Protein AF-A0A1V6S2W0-F1 (afdb_monomer)

pLDDT: mean 93.34, std 5.17, range [66.94, 97.94]

Structure (mmCIF, N/CA/C/O backbone):
data_AF-A0A1V6S2W0-F1
#
_entry.id   AF-A0A1V6S2W0-F1
#
loop_
_atom_site.group_PDB
_atom_site.id
_atom_site.type_symbol
_atom_site.label_atom_id
_atom_site.label_alt_id
_atom_site.label_comp_id
_atom_site.label_asym_id
_atom_site.label_entity_id
_atom_site.label_seq_id
_atom_site.pdbx_PDB_ins_code
_atom_site.Cartn_x
_atom_site.Cartn_y
_atom_site.Cartn_z
_atom_site.occupancy
_atom_site.B_iso_or_equiv
_atom_site.auth_seq_id
_atom_site.auth_comp_id
_atom_site.auth_asym_id
_atom_site.auth_atom_id
_atom_site.pdbx_PDB_model_num
ATOM 1 N N . MET A 1 1 ? 4.134 -5.087 -12.715 1.00 85.00 1 MET A N 1
ATOM 2 C CA . MET A 1 1 ? 3.162 -5.151 -11.606 1.00 85.00 1 MET A CA 1
ATOM 3 C C . MET A 1 1 ? 2.128 -6.256 -11.808 1.00 85.00 1 MET A C 1
ATOM 5 O O . MET A 1 1 ? 2.134 -7.212 -11.044 1.00 85.00 1 MET A O 1
ATOM 9 N N . GLY A 1 2 ? 1.337 -6.198 -12.888 1.00 89.38 2 GLY A N 1
ATOM 10 C CA . GLY A 1 2 ? 0.136 -7.028 -13.085 1.00 89.38 2 GLY A CA 1
ATOM 11 C C . GLY A 1 2 ? 0.258 -8.542 -12.859 1.00 89.38 2 GLY A C 1
ATOM 12 O O . GLY A 1 2 ? -0.576 -9.092 -12.152 1.00 89.38 2 GLY A O 1
ATOM 13 N N . TRP A 1 3 ? 1.289 -9.227 -13.379 1.00 92.38 3 TRP A N 1
ATOM 14 C CA . TRP A 1 3 ? 1.433 -10.678 -13.134 1.00 92.38 3 TRP A CA 1
ATOM 15 C C . TRP A 1 3 ? 1.538 -10.974 -11.630 1.00 92.38 3 TRP A C 1
ATOM 17 O O . TRP A 1 3 ? 0.834 -11.846 -11.130 1.00 92.38 3 TRP A O 1
ATOM 27 N N . GLY A 1 4 ? 2.352 -10.220 -10.885 1.00 92.88 4 GLY A N 1
ATOM 28 C CA . GLY A 1 4 ? 2.453 -10.400 -9.434 1.00 92.88 4 GLY A CA 1
ATOM 29 C C . GLY A 1 4 ? 1.084 -10.325 -8.755 1.00 92.88 4 GLY A C 1
ATOM 30 O O . GLY A 1 4 ? 0.740 -11.216 -7.988 1.00 92.88 4 GLY A O 1
ATOM 31 N N . ASN A 1 5 ? 0.247 -9.360 -9.142 1.00 91.31 5 ASN A N 1
ATOM 32 C CA . ASN A 1 5 ? -1.106 -9.215 -8.593 1.00 91.31 5 ASN A CA 1
ATOM 33 C C . ASN A 1 5 ? -1.991 -10.429 -8.907 1.00 91.31 5 ASN A C 1
ATOM 35 O O . ASN A 1 5 ? -2.695 -10.910 -8.026 1.00 91.31 5 ASN A O 1
ATOM 39 N N . VAL A 1 6 ? -1.901 -10.988 -10.120 1.00 93.75 6 VAL A N 1
ATOM 40 C CA . VAL A 1 6 ? -2.610 -12.233 -10.467 1.00 93.75 6 VAL A CA 1
ATOM 41 C C . VAL A 1 6 ? -2.198 -13.372 -9.529 1.00 93.75 6 VAL A C 1
ATOM 43 O O . VAL A 1 6 ? -3.058 -14.071 -8.999 1.00 93.75 6 VAL A O 1
ATOM 46 N N . LEU A 1 7 ? -0.903 -13.542 -9.251 1.00 95.38 7 LEU A N 1
ATOM 47 C CA . LEU A 1 7 ? -0.458 -14.569 -8.300 1.00 95.38 7 LEU A CA 1
ATOM 48 C C . LEU A 1 7 ? -0.948 -14.293 -6.876 1.00 95.38 7 LEU A C 1
ATOM 50 O O . LEU A 1 7 ? -1.314 -15.237 -6.178 1.00 95.38 7 LEU A O 1
ATOM 54 N N . ALA A 1 8 ? -1.012 -13.025 -6.461 1.00 92.06 8 ALA A N 1
ATOM 55 C CA . ALA A 1 8 ? -1.574 -12.653 -5.166 1.00 92.06 8 ALA A CA 1
ATOM 56 C C . ALA A 1 8 ? -3.047 -13.076 -5.041 1.00 92.06 8 ALA A C 1
ATOM 58 O O . ALA A 1 8 ? -3.406 -13.720 -4.058 1.00 92.06 8 ALA A O 1
ATOM 59 N N . THR A 1 9 ? -3.870 -12.818 -6.067 1.00 92.50 9 THR A N 1
ATOM 60 C CA . THR A 1 9 ? -5.290 -13.235 -6.087 1.00 92.50 9 THR A CA 1
ATOM 61 C C . THR A 1 9 ? -5.480 -14.754 -6.072 1.00 92.50 9 THR A C 1
ATOM 63 O O . THR A 1 9 ? -6.514 -15.244 -5.638 1.00 92.50 9 THR A O 1
ATOM 66 N N . GLN A 1 10 ? -4.465 -15.516 -6.491 1.00 96.88 10 GLN A N 1
ATOM 67 C CA . GLN A 1 10 ? -4.437 -16.982 -6.422 1.00 96.88 10 GLN A CA 1
ATOM 68 C C . GLN A 1 10 ? -3.847 -17.512 -5.103 1.00 96.88 10 GLN A C 1
ATOM 70 O O . GLN A 1 10 ? -3.485 -18.684 -5.021 1.00 96.88 10 GLN A O 1
ATOM 75 N N . SER A 1 11 ? -3.657 -16.650 -4.100 1.00 95.56 11 SER A N 1
ATOM 76 C CA . SER A 1 11 ? -3.004 -16.977 -2.823 1.00 95.56 11 SER A CA 1
ATOM 77 C C . SER A 1 11 ? -1.556 -17.479 -2.959 1.00 95.56 11 SER A C 1
ATOM 79 O O . SER A 1 11 ? -0.985 -18.028 -2.018 1.00 95.56 11 SER A O 1
ATOM 81 N N . ARG A 1 12 ? -0.902 -17.241 -4.104 1.00 97.00 12 ARG A N 1
ATOM 82 C CA . ARG A 1 12 ? 0.508 -17.586 -4.362 1.00 97.00 12 ARG A CA 1
ATOM 83 C C . ARG A 1 12 ? 1.426 -16.439 -3.948 1.00 97.00 12 ARG A C 1
ATOM 85 O O . ARG A 1 12 ? 2.136 -15.845 -4.762 1.00 97.00 12 ARG A O 1
ATOM 92 N N . LEU A 1 13 ? 1.375 -16.098 -2.665 1.00 94.56 13 LEU A N 1
ATOM 93 C CA . LEU A 1 13 ? 1.877 -14.823 -2.150 1.00 94.56 13 LEU A CA 1
ATOM 94 C C . LEU A 1 13 ? 3.407 -14.673 -2.229 1.00 94.56 13 LEU A C 1
ATOM 96 O O . LEU A 1 13 ? 3.892 -13.559 -2.409 1.00 94.56 13 LEU A O 1
ATOM 100 N N . ASP A 1 14 ? 4.171 -15.761 -2.135 1.00 94.38 14 ASP A N 1
ATOM 101 C CA . ASP A 1 14 ? 5.641 -15.694 -2.208 1.00 94.38 14 ASP A CA 1
ATOM 102 C C . ASP A 1 14 ? 6.140 -15.573 -3.653 1.00 94.38 14 ASP A C 1
ATOM 104 O O . ASP A 1 14 ? 7.104 -14.861 -3.937 1.00 94.38 14 ASP A O 1
ATOM 108 N N . ASP A 1 15 ? 5.449 -16.211 -4.601 1.00 95.94 15 ASP A N 1
ATOM 109 C CA . ASP A 1 15 ? 5.732 -16.022 -6.025 1.00 95.94 15 ASP A CA 1
ATOM 110 C C . ASP A 1 15 ? 5.315 -14.621 -6.487 1.00 95.94 15 ASP A C 1
ATOM 112 O O . ASP A 1 15 ? 6.046 -13.975 -7.242 1.00 95.94 15 ASP A O 1
ATOM 116 N N . SER A 1 16 ? 4.178 -14.123 -5.985 1.00 94.56 16 SER A N 1
ATOM 117 C CA . SER A 1 16 ? 3.767 -12.727 -6.155 1.00 94.56 16 SER A CA 1
ATOM 118 C C . SER A 1 16 ? 4.864 -11.776 -5.686 1.00 94.56 16 SER A C 1
ATOM 120 O O . SER A 1 16 ? 5.278 -10.896 -6.442 1.00 94.56 16 SER A O 1
ATOM 122 N N . PHE A 1 17 ? 5.381 -11.985 -4.472 1.00 94.06 17 PHE A N 1
ATOM 123 C CA . PHE A 1 17 ? 6.421 -11.140 -3.897 1.00 94.06 17 PHE A CA 1
ATOM 124 C C . PHE A 1 17 ? 7.683 -11.089 -4.768 1.00 94.06 17 PHE A C 1
ATOM 126 O O . PHE A 1 17 ? 8.168 -10.001 -5.078 1.00 94.06 17 PHE A O 1
ATOM 133 N N . LYS A 1 18 ? 8.171 -12.235 -5.266 1.00 95.06 18 LYS A N 1
ATOM 134 C CA . LYS A 1 18 ? 9.331 -12.277 -6.180 1.00 95.06 18 LYS A CA 1
ATOM 135 C C . LYS A 1 18 ? 9.117 -11.406 -7.423 1.00 95.06 18 LYS A C 1
ATOM 137 O O . LYS A 1 18 ? 10.033 -10.704 -7.858 1.00 95.06 18 LYS A O 1
ATOM 142 N N . LEU A 1 19 ? 7.914 -11.437 -8.000 1.00 94.62 19 LEU A N 1
ATOM 143 C CA . LEU A 1 19 ? 7.574 -10.615 -9.164 1.00 94.62 19 LEU A CA 1
ATOM 144 C C . LEU A 1 19 ? 7.445 -9.130 -8.813 1.00 94.62 19 LEU A C 1
ATOM 146 O O . LEU A 1 19 ? 7.857 -8.284 -9.608 1.00 94.62 19 LEU A O 1
ATOM 150 N N . HIS A 1 20 ? 6.901 -8.805 -7.641 1.00 92.56 20 HIS A N 1
ATOM 151 C CA . HIS A 1 20 ? 6.789 -7.433 -7.142 1.00 92.56 20 HIS A CA 1
ATOM 152 C C . HIS A 1 20 ? 8.167 -6.806 -6.901 1.00 92.56 20 HIS A C 1
ATOM 154 O O . HIS A 1 20 ? 8.437 -5.726 -7.427 1.00 92.56 20 HIS A O 1
ATOM 160 N N . VAL A 1 21 ? 9.077 -7.524 -6.235 1.00 92.31 21 VAL A N 1
ATOM 161 C CA . VAL A 1 21 ? 10.472 -7.094 -6.026 1.00 92.31 21 VAL A CA 1
ATOM 162 C C . VAL A 1 21 ? 11.178 -6.873 -7.360 1.00 92.31 21 VAL A C 1
ATOM 164 O O . VAL A 1 21 ? 11.746 -5.808 -7.595 1.00 92.31 21 VAL A O 1
ATOM 167 N N . LYS A 1 22 ? 11.085 -7.836 -8.286 1.00 94.31 22 LYS A N 1
ATOM 168 C CA . LYS A 1 22 ? 11.690 -7.701 -9.618 1.00 94.31 22 LYS A CA 1
ATOM 169 C C . LYS A 1 22 ? 11.133 -6.494 -10.381 1.00 94.31 22 LYS A C 1
ATOM 171 O O . LYS A 1 22 ? 11.880 -5.804 -11.069 1.00 94.31 22 LYS A O 1
ATOM 176 N N . CYS A 1 23 ? 9.834 -6.223 -10.259 1.00 91.62 23 CYS A N 1
ATOM 177 C CA . CYS A 1 23 ? 9.204 -5.050 -10.860 1.00 91.62 23 CYS A CA 1
ATOM 178 C C . CYS A 1 23 ? 9.746 -3.740 -10.272 1.00 91.62 23 CYS A C 1
ATOM 180 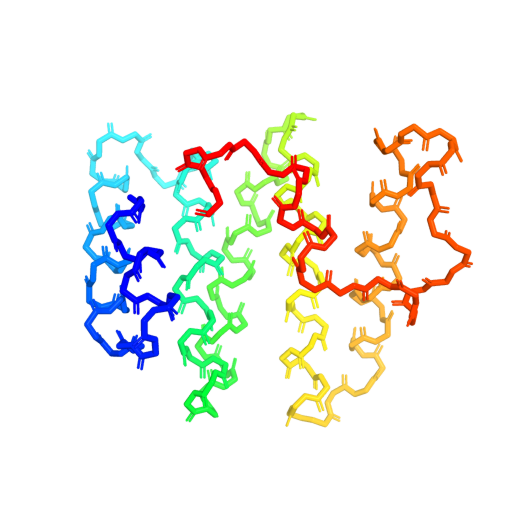O O . CYS A 1 23 ? 10.061 -2.833 -11.038 1.00 91.62 23 CYS A O 1
ATOM 182 N N . SER A 1 24 ? 9.888 -3.659 -8.945 1.00 90.44 24 SER A N 1
ATOM 183 C CA . SER A 1 24 ? 10.465 -2.492 -8.264 1.00 90.44 24 SER A CA 1
ATOM 184 C C . SER A 1 24 ? 11.897 -2.226 -8.738 1.00 90.44 24 SER A C 1
ATOM 186 O O . SER A 1 24 ? 12.223 -1.113 -9.144 1.00 90.4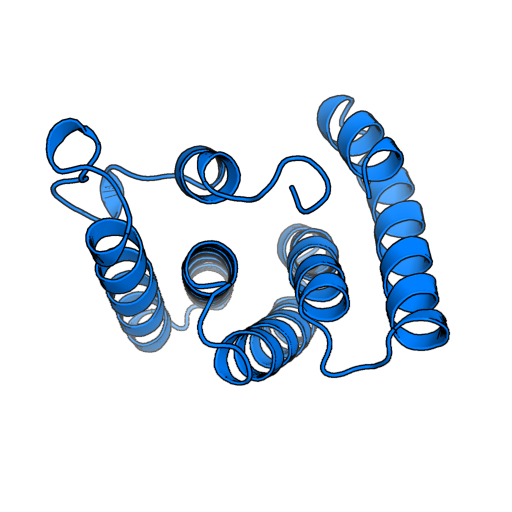4 24 SER A O 1
ATOM 188 N N . GLU A 1 25 ? 12.726 -3.269 -8.833 1.00 92.62 25 GLU A N 1
ATOM 189 C CA . GLU A 1 25 ? 14.090 -3.154 -9.364 1.00 92.62 25 GLU A CA 1
ATOM 190 C C . GLU A 1 25 ? 14.131 -2.670 -10.819 1.00 92.62 25 GLU A C 1
ATOM 192 O O . GLU A 1 25 ? 14.996 -1.876 -11.193 1.00 92.62 25 GLU A O 1
ATOM 197 N N . HIS A 1 26 ? 13.184 -3.102 -11.653 1.00 93.94 26 HIS A N 1
ATOM 198 C CA . HIS A 1 26 ? 13.070 -2.582 -13.012 1.00 93.94 26 HIS A CA 1
ATOM 199 C C . HIS A 1 26 ? 12.688 -1.100 -13.033 1.00 93.94 26 HIS A C 1
ATOM 201 O O . HIS A 1 26 ? 13.323 -0.353 -13.774 1.00 93.94 26 HIS A O 1
ATOM 207 N N . TYR A 1 27 ? 11.734 -0.656 -12.208 1.00 93.12 27 TYR A N 1
ATOM 208 C CA . TYR A 1 27 ? 11.363 0.761 -12.125 1.00 93.12 27 TYR A CA 1
ATOM 209 C C . TYR A 1 27 ? 12.532 1.640 -11.679 1.00 93.12 27 TYR A C 1
ATOM 211 O O . TYR A 1 27 ? 12.846 2.614 -12.367 1.00 93.12 27 TYR A O 1
ATOM 219 N N . LYS A 1 28 ? 13.259 1.236 -10.630 1.00 93.25 28 LYS A N 1
ATOM 220 C CA . LYS A 1 28 ? 14.469 1.943 -10.180 1.00 93.25 28 LYS A CA 1
ATOM 221 C C . LYS A 1 28 ? 15.489 2.110 -11.308 1.00 93.25 28 LYS A C 1
ATOM 223 O O . LYS A 1 28 ? 16.068 3.180 -11.457 1.00 93.25 28 LYS A O 1
ATOM 228 N N . ARG A 1 29 ? 15.688 1.075 -12.133 1.00 95.50 29 ARG A N 1
ATOM 229 C CA . ARG A 1 29 ? 16.646 1.100 -13.254 1.00 95.50 29 ARG A CA 1
ATOM 230 C C . ARG A 1 29 ? 16.161 1.890 -14.466 1.00 95.50 29 ARG A C 1
ATOM 232 O O . ARG A 1 29 ? 16.990 2.449 -15.173 1.00 95.50 29 ARG A O 1
ATOM 239 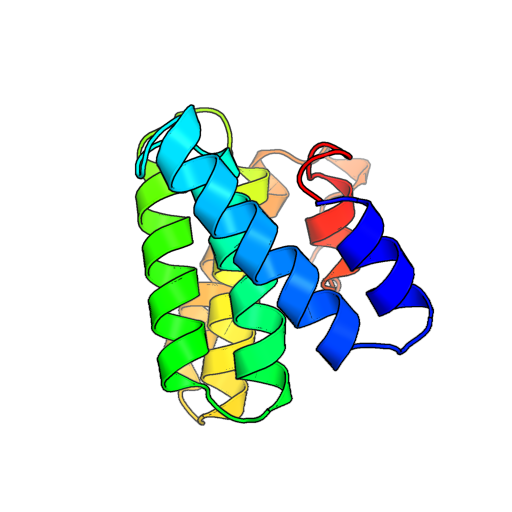N N . SER A 1 30 ? 14.860 1.886 -14.750 1.00 95.06 30 SER A N 1
ATOM 240 C CA . SER A 1 30 ? 14.321 2.481 -15.977 1.00 95.06 30 SER A CA 1
ATOM 241 C C . SER A 1 30 ? 13.908 3.938 -15.809 1.00 95.06 30 SER A C 1
ATOM 243 O O . SER A 1 30 ? 14.200 4.755 -16.674 1.00 95.06 30 SER A O 1
ATOM 245 N N . VAL A 1 31 ? 13.186 4.248 -14.729 1.00 91.81 31 VAL A N 1
ATOM 246 C CA . VAL A 1 31 ? 12.597 5.576 -14.484 1.00 91.81 31 VAL A CA 1
ATOM 247 C C . VAL A 1 31 ? 13.221 6.286 -13.283 1.00 91.81 31 VAL A C 1
ATOM 249 O O . VAL A 1 31 ? 13.011 7.482 -13.107 1.00 91.81 31 VAL A O 1
ATOM 252 N N . GLY A 1 32 ? 14.026 5.577 -12.490 1.00 92.62 32 GLY A N 1
ATOM 253 C CA . GLY A 1 32 ? 14.740 6.132 -11.347 1.00 92.62 32 GLY A CA 1
ATOM 254 C C . GLY A 1 32 ? 13.980 6.007 -10.028 1.00 92.62 32 GLY A C 1
ATOM 255 O O . GLY A 1 32 ? 12.793 5.682 -9.973 1.00 92.62 32 GLY A O 1
ATOM 256 N N . ASN A 1 33 ? 14.694 6.286 -8.938 1.00 89.94 33 ASN A N 1
ATOM 257 C CA . ASN A 1 33 ? 14.151 6.241 -7.581 1.00 89.94 33 ASN A CA 1
ATOM 258 C C . ASN A 1 33 ? 13.003 7.232 -7.303 1.00 89.94 33 ASN A C 1
ATOM 260 O O . ASN A 1 33 ? 12.051 6.805 -6.662 1.00 89.94 33 ASN A O 1
ATOM 264 N N . PRO A 1 34 ? 13.026 8.500 -7.764 1.00 91.38 34 PRO A N 1
ATOM 265 C CA . PRO A 1 34 ? 12.008 9.479 -7.368 1.00 91.38 34 PRO A CA 1
ATOM 266 C C . PRO A 1 34 ? 10.696 9.375 -8.161 1.00 91.38 34 PRO A C 1
ATOM 268 O O . PRO A 1 34 ? 9.797 10.176 -7.954 1.00 91.38 34 PRO A O 1
ATOM 271 N N . HIS A 1 35 ? 10.582 8.436 -9.100 1.00 91.81 35 HIS A N 1
ATOM 272 C CA . HIS A 1 35 ? 9.407 8.313 -9.960 1.00 91.81 35 HIS A CA 1
ATOM 273 C C . HIS A 1 35 ? 8.268 7.573 -9.235 1.00 91.81 35 HIS A C 1
ATOM 275 O O . HIS A 1 35 ? 8.512 6.497 -8.687 1.00 91.81 35 HIS A O 1
ATOM 281 N N . HIS A 1 36 ? 7.014 8.050 -9.312 1.00 90.62 36 HIS A N 1
ATOM 282 C CA . HIS A 1 36 ? 5.858 7.448 -8.604 1.00 90.62 36 HIS A CA 1
ATOM 283 C C . HIS A 1 36 ? 5.713 5.922 -8.771 1.00 90.62 36 HIS A C 1
ATOM 285 O O . HIS A 1 36 ? 5.398 5.229 -7.811 1.00 90.62 36 HIS A O 1
ATOM 291 N N . ARG A 1 37 ? 6.015 5.361 -9.952 1.00 90.94 37 ARG A N 1
ATOM 292 C CA . ARG A 1 37 ? 6.046 3.893 -10.169 1.00 90.94 37 ARG A CA 1
ATOM 293 C C . ARG A 1 37 ? 6.998 3.143 -9.234 1.00 90.94 37 ARG A C 1
ATOM 295 O O . ARG A 1 37 ? 6.709 2.013 -8.851 1.00 90.94 37 ARG A O 1
ATOM 302 N N . THR A 1 38 ? 8.132 3.739 -8.879 1.00 93.12 38 THR A N 1
ATOM 303 C CA . THR A 1 38 ? 9.028 3.171 -7.866 1.00 93.12 38 THR A CA 1
ATOM 304 C C . THR A 1 38 ? 8.340 3.175 -6.500 1.00 93.12 38 THR A C 1
ATOM 306 O O . THR A 1 38 ? 8.386 2.159 -5.811 1.00 93.12 38 THR A O 1
ATOM 309 N N . GLY A 1 39 ? 7.603 4.242 -6.170 1.00 93.44 39 GLY A N 1
ATOM 310 C CA . GLY A 1 39 ? 6.736 4.310 -4.988 1.00 93.44 39 GLY A CA 1
ATOM 311 C C . GLY A 1 39 ? 5.653 3.224 -4.975 1.00 93.44 39 GLY A C 1
ATOM 312 O O . GLY A 1 39 ? 5.494 2.535 -3.970 1.00 93.44 39 GLY A O 1
ATOM 313 N N . ASP A 1 40 ? 4.985 2.973 -6.107 1.00 92.31 40 ASP A N 1
ATOM 314 C CA . ASP A 1 40 ? 4.031 1.859 -6.251 1.00 92.31 40 ASP A CA 1
ATOM 315 C C . ASP A 1 40 ? 4.693 0.503 -5.970 1.00 92.31 40 ASP A C 1
ATOM 317 O O . ASP A 1 40 ? 4.136 -0.351 -5.275 1.00 92.31 40 ASP A O 1
ATOM 321 N N . GLY A 1 41 ? 5.912 0.309 -6.484 1.00 92.69 41 GLY A N 1
ATOM 322 C CA . GLY A 1 41 ? 6.711 -0.884 -6.224 1.00 92.69 41 GLY A CA 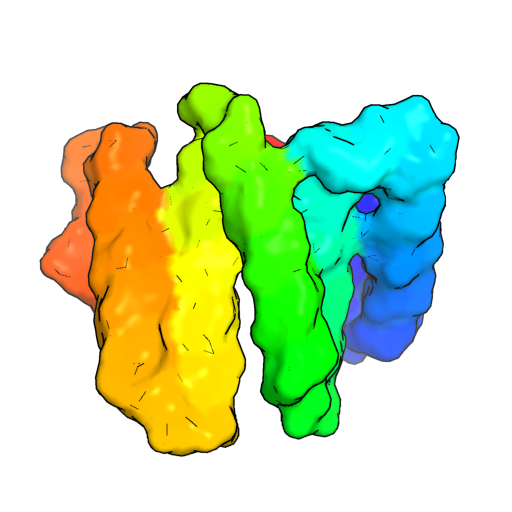1
ATOM 323 C C . GLY A 1 41 ? 7.032 -1.066 -4.739 1.00 92.69 41 GLY A C 1
ATOM 324 O O . GLY A 1 41 ? 6.925 -2.183 -4.232 1.00 92.69 41 GLY A O 1
ATOM 325 N N . CYS A 1 42 ? 7.389 0.012 -4.038 1.00 94.31 42 CYS A N 1
ATOM 326 C CA . CYS A 1 42 ? 7.645 -0.013 -2.598 1.00 94.31 42 CYS A CA 1
ATOM 327 C C . CYS A 1 42 ? 6.374 -0.337 -1.795 1.00 94.31 42 CYS A C 1
ATOM 329 O O . CYS A 1 42 ? 6.397 -1.247 -0.967 1.00 94.31 42 CYS A O 1
ATOM 331 N N . ALA A 1 43 ? 5.249 0.312 -2.112 1.00 94.00 43 ALA A N 1
ATOM 332 C CA . ALA A 1 43 ? 3.960 0.057 -1.466 1.00 94.00 43 ALA A CA 1
ATOM 333 C C . ALA A 1 43 ? 3.458 -1.386 -1.668 1.00 94.00 43 ALA A C 1
ATOM 335 O O . ALA A 1 43 ? 2.792 -1.939 -0.796 1.00 94.00 43 ALA A O 1
ATOM 336 N N . LYS A 1 44 ? 3.770 -2.032 -2.801 1.00 92.19 44 LYS A N 1
ATOM 337 C CA . LYS A 1 44 ? 3.442 -3.455 -3.002 1.00 92.19 44 LYS A CA 1
ATOM 338 C C . LYS A 1 44 ? 4.429 -4.405 -2.340 1.00 92.19 44 LYS A C 1
ATOM 340 O O . LYS A 1 44 ? 4.003 -5.440 -1.832 1.00 92.19 44 LYS A O 1
ATOM 345 N N . ALA A 1 45 ? 5.719 -4.077 -2.319 1.00 92.38 45 ALA A N 1
ATOM 346 C CA . ALA A 1 45 ? 6.714 -4.891 -1.626 1.00 92.38 45 ALA A CA 1
ATOM 347 C C . ALA A 1 45 ? 6.463 -4.930 -0.107 1.00 92.38 45 ALA A C 1
ATOM 349 O O . ALA A 1 45 ? 6.620 -5.993 0.497 1.00 92.38 45 ALA A O 1
ATOM 350 N N . SER A 1 46 ? 6.002 -3.823 0.491 1.00 95.12 46 SER A N 1
ATOM 351 C CA . SER A 1 46 ? 5.724 -3.748 1.932 1.00 95.12 46 SER A CA 1
ATOM 352 C C . SER A 1 46 ? 4.628 -4.713 2.387 1.00 95.12 46 SER A C 1
ATOM 354 O O . SER A 1 46 ? 4.728 -5.256 3.484 1.00 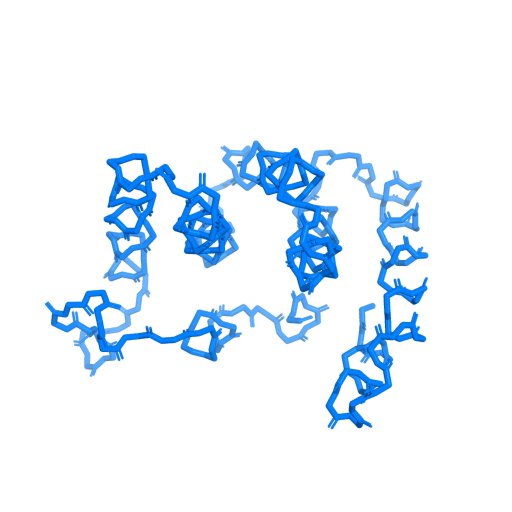95.12 46 SER A O 1
ATOM 356 N N . ASN A 1 47 ? 3.638 -5.018 1.536 1.00 93.19 47 ASN A N 1
ATOM 357 C CA . ASN A 1 47 ? 2.579 -5.989 1.846 1.00 93.19 47 ASN A CA 1
ATOM 358 C C . ASN A 1 47 ? 3.141 -7.366 2.235 1.00 93.19 47 ASN A C 1
ATOM 360 O O . ASN A 1 47 ? 2.582 -8.044 3.095 1.00 93.19 47 ASN A O 1
ATOM 364 N N . HIS A 1 48 ? 4.228 -7.807 1.590 1.00 93.81 48 HIS A N 1
ATOM 365 C CA . HIS A 1 48 ? 4.852 -9.084 1.931 1.00 93.81 48 HIS A CA 1
ATOM 366 C C . HIS A 1 48 ? 5.506 -9.026 3.306 1.00 93.81 48 HIS A C 1
ATOM 368 O O . HIS A 1 48 ? 5.213 -9.884 4.132 1.00 93.81 48 HIS A O 1
ATOM 374 N N . SER A 1 49 ? 6.325 -8.001 3.554 1.00 94.50 49 SER A N 1
ATOM 375 C CA . SER A 1 49 ? 6.996 -7.799 4.839 1.00 94.50 49 SER A CA 1
ATOM 376 C C . SER A 1 49 ? 5.990 -7.689 5.987 1.00 94.50 49 SER A C 1
ATOM 378 O O . SER A 1 49 ? 6.133 -8.392 6.984 1.00 94.50 49 SER A O 1
ATOM 380 N N . ALA A 1 50 ? 4.910 -6.922 5.806 1.00 95.12 50 ALA A N 1
ATOM 381 C CA . ALA A 1 50 ? 3.815 -6.826 6.770 1.00 95.12 50 ALA A CA 1
ATOM 382 C C . ALA A 1 50 ? 3.187 -8.203 7.049 1.00 95.12 50 ALA A C 1
ATOM 384 O O . ALA A 1 50 ? 3.083 -8.634 8.194 1.00 95.12 50 ALA A O 1
ATOM 385 N N . ARG A 1 51 ? 2.851 -8.958 5.993 1.00 94.81 51 ARG A N 1
ATOM 386 C CA . ARG A 1 51 ? 2.271 -10.305 6.111 1.00 94.81 51 ARG A CA 1
ATOM 387 C C . ARG A 1 51 ? 3.183 -11.294 6.841 1.00 94.81 51 ARG A C 1
ATOM 389 O O . ARG A 1 51 ? 2.681 -12.177 7.531 1.00 94.81 51 ARG A O 1
ATOM 396 N N . THR A 1 52 ? 4.497 -11.208 6.650 1.00 94.81 52 THR A N 1
ATOM 397 C CA . THR A 1 52 ? 5.467 -12.106 7.297 1.00 94.81 52 THR A CA 1
ATOM 398 C C . THR A 1 52 ? 5.876 -11.647 8.698 1.00 94.81 52 THR A C 1
ATOM 400 O O . THR A 1 52 ? 6.744 -12.275 9.298 1.00 94.81 52 THR A O 1
ATOM 403 N N . GLY A 1 53 ? 5.275 -10.573 9.224 1.00 94.19 53 GLY A N 1
ATOM 404 C CA . GLY A 1 53 ? 5.598 -10.012 10.538 1.00 94.19 53 GLY A CA 1
ATOM 405 C C . GLY A 1 53 ? 6.885 -9.182 10.570 1.00 94.19 53 GLY A C 1
ATOM 406 O O . GLY A 1 53 ? 7.335 -8.788 11.642 1.00 94.19 53 GLY A O 1
ATOM 407 N N . ASP A 1 54 ? 7.473 -8.883 9.411 1.00 96.25 54 ASP A N 1
ATOM 408 C CA . ASP A 1 54 ? 8.615 -7.977 9.283 1.00 96.25 54 ASP A CA 1
ATOM 409 C C . ASP A 1 54 ? 8.120 -6.527 9.151 1.00 96.25 54 ASP A C 1
ATOM 411 O O . ASP A 1 54 ? 8.220 -5.881 8.102 1.00 96.25 54 ASP A O 1
ATOM 415 N N . GLY A 1 55 ? 7.525 -6.038 10.241 1.00 96.75 55 GLY A N 1
ATOM 416 C CA . GLY A 1 55 ? 7.041 -4.664 10.363 1.00 96.75 55 GLY A CA 1
ATOM 417 C C . GLY A 1 55 ? 8.114 -3.611 10.053 1.00 96.75 55 GLY A C 1
ATOM 418 O O . GLY A 1 55 ? 7.836 -2.721 9.250 1.00 96.75 55 GLY A O 1
ATOM 419 N N . PRO A 1 56 ? 9.349 -3.710 10.589 1.00 96.56 56 PRO A N 1
ATOM 420 C CA . PRO A 1 56 ? 10.410 -2.744 10.301 1.00 96.56 56 PRO A CA 1
ATOM 421 C C . PRO A 1 56 ? 10.706 -2.582 8.805 1.00 96.56 56 PRO A C 1
ATOM 423 O O . PRO A 1 56 ? 10.749 -1.455 8.312 1.00 96.56 56 PRO A O 1
ATOM 426 N N . THR A 1 57 ? 10.851 -3.680 8.055 1.00 96.12 57 THR A N 1
ATOM 427 C CA . THR A 1 57 ? 11.073 -3.591 6.602 1.00 96.12 57 THR A CA 1
ATOM 428 C C . THR A 1 57 ? 9.854 -3.021 5.879 1.00 96.12 57 THR A C 1
ATOM 430 O O . THR A 1 57 ? 10.006 -2.238 4.939 1.00 96.12 57 THR A O 1
ATOM 433 N N . ALA A 1 58 ? 8.640 -3.381 6.310 1.00 97.38 58 ALA A N 1
ATOM 434 C CA . ALA A 1 58 ? 7.417 -2.839 5.727 1.00 97.38 58 ALA A CA 1
ATOM 435 C C . ALA A 1 58 ? 7.335 -1.312 5.889 1.00 97.38 58 ALA A C 1
ATOM 437 O O . ALA A 1 58 ? 7.030 -0.626 4.913 1.00 97.38 58 ALA A O 1
ATOM 438 N N . LEU A 1 59 ? 7.666 -0.788 7.074 1.00 97.88 59 LEU A N 1
ATOM 439 C CA . LEU A 1 59 ? 7.695 0.651 7.348 1.00 97.88 59 LEU A CA 1
ATOM 440 C C . LEU A 1 59 ? 8.732 1.376 6.489 1.00 97.88 59 LEU A C 1
ATOM 442 O O . LEU A 1 59 ? 8.380 2.341 5.825 1.00 97.88 59 LEU A O 1
ATOM 446 N N . VAL A 1 60 ? 9.962 0.861 6.387 1.00 97.38 60 VAL A N 1
ATOM 447 C CA . VAL A 1 60 ? 11.007 1.467 5.533 1.00 97.38 60 VAL A CA 1
ATOM 448 C C . VAL A 1 60 ? 10.553 1.582 4.073 1.00 97.38 60 VAL A C 1
ATOM 450 O O . VAL A 1 60 ? 10.789 2.594 3.413 1.00 97.38 60 VAL A O 1
ATOM 453 N N . LEU A 1 61 ? 9.884 0.551 3.552 1.00 96.38 61 LEU A N 1
ATOM 454 C CA . LEU A 1 61 ? 9.344 0.570 2.192 1.00 96.38 61 LEU A CA 1
ATOM 455 C C . LEU A 1 61 ? 8.196 1.579 2.042 1.00 96.38 61 LEU A C 1
ATOM 457 O O . LEU A 1 61 ? 8.098 2.243 1.009 1.00 96.38 61 LEU A O 1
ATOM 461 N N . LEU A 1 62 ? 7.326 1.697 3.044 1.00 97.38 62 LEU A N 1
ATOM 462 C CA . LEU A 1 62 ? 6.204 2.637 3.030 1.00 97.38 62 LEU A CA 1
ATOM 463 C C . LEU A 1 62 ? 6.673 4.086 3.167 1.00 97.38 62 LEU A C 1
ATOM 465 O O . LEU A 1 62 ? 6.187 4.930 2.421 1.00 97.38 62 LEU A O 1
ATOM 469 N N . ASP A 1 63 ? 7.664 4.358 4.012 1.00 96.75 63 ASP A N 1
ATOM 470 C CA . ASP A 1 63 ? 8.290 5.675 4.139 1.00 96.75 63 ASP A CA 1
ATOM 471 C C . ASP A 1 63 ? 8.925 6.100 2.813 1.00 96.75 63 ASP A C 1
ATOM 473 O O . ASP A 1 63 ? 8.669 7.200 2.325 1.00 96.75 63 ASP A O 1
ATOM 477 N N . GLN A 1 64 ? 9.648 5.193 2.145 1.00 95.12 64 GLN A N 1
ATOM 478 C CA . GLN A 1 64 ? 10.183 5.465 0.810 1.00 95.12 64 GLN A CA 1
ATOM 479 C C . GLN A 1 64 ? 9.068 5.750 -0.214 1.00 95.12 64 GLN A C 1
ATOM 481 O O . GLN A 1 64 ? 9.221 6.618 -1.075 1.00 95.12 64 GLN A O 1
ATOM 486 N N . ALA A 1 65 ? 7.946 5.026 -0.156 1.00 95.19 65 ALA A N 1
ATOM 487 C CA . ALA A 1 65 ? 6.807 5.287 -1.034 1.00 95.19 65 ALA A CA 1
ATOM 488 C C . ALA A 1 65 ? 6.197 6.674 -0.767 1.00 95.19 65 ALA A C 1
ATOM 490 O O . ALA A 1 65 ? 5.928 7.411 -1.716 1.00 95.19 65 ALA A O 1
ATOM 491 N N . LEU A 1 66 ? 6.027 7.045 0.504 1.00 95.81 66 LEU A N 1
ATOM 492 C CA . LEU A 1 66 ? 5.509 8.346 0.929 1.00 95.81 66 LEU A CA 1
ATOM 493 C C . LEU A 1 66 ? 6.427 9.495 0.509 1.00 95.81 66 LEU A C 1
ATOM 495 O O . LEU A 1 66 ? 5.941 10.485 -0.034 1.00 95.81 66 LEU A O 1
ATOM 499 N N . GLU A 1 67 ? 7.743 9.354 0.686 1.00 94.56 67 GLU A N 1
ATOM 500 C CA . GLU A 1 67 ? 8.725 10.321 0.186 1.00 94.56 67 GLU A CA 1
ATOM 501 C C . GLU A 1 67 ? 8.541 10.558 -1.313 1.00 94.56 67 GLU A C 1
ATOM 503 O O . GLU A 1 67 ? 8.414 11.703 -1.736 1.00 94.56 67 GLU A O 1
ATOM 508 N N . ILE A 1 68 ? 8.452 9.485 -2.107 1.00 94.00 68 ILE A N 1
ATOM 509 C CA . ILE A 1 68 ? 8.269 9.560 -3.561 1.00 94.00 68 ILE A CA 1
ATOM 510 C C . ILE A 1 68 ? 6.944 10.239 -3.921 1.00 94.00 68 ILE A C 1
ATOM 512 O O . ILE A 1 68 ? 6.918 11.126 -4.774 1.00 94.00 68 ILE A O 1
ATOM 516 N N . PHE A 1 69 ? 5.838 9.845 -3.289 1.00 93.25 69 PHE A N 1
ATOM 517 C CA . PHE A 1 69 ? 4.529 10.413 -3.606 1.00 93.25 69 PHE A CA 1
ATOM 518 C C . PHE A 1 69 ? 4.421 11.891 -3.222 1.00 93.25 69 PHE A C 1
ATOM 520 O O . PHE A 1 69 ? 3.736 12.641 -3.911 1.00 93.25 69 PHE A O 1
ATOM 527 N N . ASN A 1 70 ? 5.150 12.336 -2.199 1.00 88.19 70 ASN A N 1
ATOM 528 C CA . ASN A 1 70 ? 5.192 13.741 -1.802 1.00 88.19 70 ASN A CA 1
ATOM 529 C C . ASN A 1 70 ? 6.019 14.633 -2.751 1.00 88.19 70 ASN A C 1
ATOM 531 O O . ASN A 1 70 ? 5.916 15.857 -2.667 1.00 88.19 70 ASN A O 1
ATOM 535 N N . LEU A 1 71 ? 6.815 14.061 -3.665 1.00 86.44 71 LEU A N 1
ATOM 536 C CA . LEU A 1 71 ? 7.551 14.832 -4.681 1.00 86.44 71 LEU A CA 1
ATOM 537 C C . LEU A 1 71 ? 6.659 15.308 -5.835 1.00 86.44 71 LEU A C 1
ATOM 539 O O . LEU A 1 71 ? 6.983 16.294 -6.498 1.00 86.44 71 LEU A O 1
ATOM 543 N N . GLU A 1 72 ? 5.558 14.608 -6.107 1.00 72.94 72 GLU A N 1
ATOM 544 C CA . GLU A 1 72 ? 4.674 14.882 -7.240 1.00 72.94 72 GLU A CA 1
ATOM 545 C C . GLU A 1 72 ? 3.315 15.423 -6.751 1.00 72.94 72 GLU A C 1
ATOM 547 O O . GLU A 1 72 ? 2.816 15.065 -5.692 1.00 72.94 72 GLU A O 1
ATOM 552 N N . THR A 1 73 ? 2.656 16.286 -7.530 1.00 67.25 73 THR A N 1
ATOM 553 C CA . THR A 1 73 ? 1.339 16.851 -7.150 1.00 67.25 73 THR A CA 1
ATOM 554 C C . THR A 1 73 ? 0.176 15.859 -7.329 1.00 67.25 73 THR A C 1
ATOM 556 O O . THR A 1 73 ? -0.885 16.021 -6.723 1.00 67.25 73 THR A O 1
ATOM 559 N N . TYR A 1 74 ? 0.359 14.845 -8.179 1.00 66.94 74 TYR A N 1
ATOM 560 C CA . TYR A 1 74 ? -0.701 13.964 -8.679 1.00 66.94 74 TYR A CA 1
ATOM 561 C C . TYR A 1 74 ? -0.906 12.609 -7.968 1.00 66.94 74 TYR A C 1
ATOM 563 O O . TYR A 1 74 ? -2.031 12.114 -8.024 1.00 66.94 74 TYR A O 1
ATOM 571 N N . PRO A 1 75 ? 0.058 11.976 -7.273 1.00 78.44 75 PRO A N 1
ATOM 572 C CA . PRO A 1 75 ? -0.115 10.622 -6.753 1.00 78.44 75 PRO A CA 1
ATOM 573 C C . PRO A 1 75 ? -0.846 10.598 -5.399 1.00 78.44 75 PRO A C 1
ATOM 575 O O . PRO A 1 75 ? -0.556 9.752 -4.557 1.00 78.44 75 PRO A O 1
ATOM 578 N N . ARG A 1 76 ? -1.820 11.497 -5.179 1.00 90.56 76 ARG A N 1
ATOM 579 C CA . ARG A 1 76 ? -2.616 11.550 -3.937 1.00 90.56 76 ARG A CA 1
ATOM 580 C C . ARG A 1 76 ? -3.244 10.198 -3.571 1.00 90.56 76 ARG A C 1
ATOM 582 O O . ARG A 1 76 ? -3.147 9.834 -2.401 1.00 90.56 76 ARG A O 1
ATOM 589 N N . PRO A 1 77 ? -3.795 9.408 -4.520 1.00 94.00 77 PRO A N 1
ATOM 590 C CA . PRO A 1 77 ? -4.271 8.062 -4.201 1.00 94.00 77 PRO A CA 1
ATOM 591 C C . PRO A 1 77 ? -3.148 7.142 -3.697 1.00 94.00 77 PRO A C 1
ATOM 593 O O . PRO A 1 77 ? -3.333 6.403 -2.735 1.00 94.00 77 PRO A O 1
ATOM 596 N N . GLY A 1 78 ? -1.954 7.234 -4.295 1.00 94.12 78 GLY A N 1
ATOM 597 C CA . GLY A 1 78 ? -0.768 6.486 -3.869 1.00 94.12 78 GLY A CA 1
ATOM 598 C C . GLY A 1 78 ? -0.325 6.844 -2.451 1.00 94.12 78 GLY A C 1
ATOM 599 O O . GLY A 1 78 ? -0.097 5.942 -1.644 1.00 94.12 78 GLY A O 1
ATOM 600 N N . ALA A 1 79 ? -0.270 8.141 -2.133 1.00 95.19 79 ALA A N 1
ATOM 601 C CA . ALA A 1 79 ? 0.053 8.636 -0.795 1.00 95.19 79 ALA A CA 1
ATOM 602 C C . ALA A 1 79 ? -0.975 8.173 0.246 1.00 95.19 79 ALA A C 1
ATOM 604 O O . ALA A 1 79 ? -0.601 7.619 1.275 1.00 95.19 79 ALA A O 1
ATOM 605 N N . SER A 1 80 ? -2.267 8.328 -0.053 1.00 95.94 80 SER A N 1
ATOM 606 C CA . SER A 1 80 ? -3.367 7.885 0.810 1.00 95.94 80 SER A CA 1
ATOM 607 C C . SER A 1 80 ? -3.281 6.384 1.123 1.00 95.94 80 SER A C 1
ATOM 609 O O . SER A 1 80 ? -3.258 5.998 2.292 1.00 95.94 80 SER A O 1
ATOM 611 N N . ARG A 1 81 ? -3.086 5.543 0.096 1.00 96.12 81 ARG A N 1
ATOM 612 C CA . ARG A 1 81 ? -2.856 4.097 0.256 1.00 96.12 81 ARG A CA 1
ATOM 613 C C . ARG A 1 81 ? -1.629 3.791 1.116 1.00 96.12 81 ARG A C 1
ATOM 615 O O . ARG A 1 81 ? -1.665 2.877 1.937 1.00 96.12 81 ARG A O 1
ATOM 622 N N . ALA A 1 82 ? -0.523 4.502 0.901 1.00 96.81 82 ALA A N 1
ATOM 623 C CA . ALA A 1 82 ? 0.709 4.270 1.646 1.00 96.81 82 ALA A CA 1
ATOM 624 C C . ALA A 1 82 ? 0.552 4.632 3.132 1.00 96.81 82 ALA A C 1
ATOM 626 O O . ALA A 1 82 ? 0.953 3.831 3.971 1.00 96.81 82 ALA A O 1
ATOM 627 N N . HIS A 1 83 ? -0.105 5.750 3.458 1.00 97.75 83 HIS A N 1
ATOM 628 C CA . HIS A 1 83 ? -0.444 6.115 4.839 1.00 97.75 83 HIS A CA 1
ATOM 629 C C . HIS A 1 83 ? -1.342 5.063 5.505 1.00 97.75 83 HIS A C 1
ATOM 631 O O . HIS A 1 83 ? -1.057 4.627 6.618 1.00 97.75 83 HIS A O 1
ATOM 637 N N . TYR A 1 84 ? -2.378 4.577 4.808 1.00 97.88 84 TYR A N 1
ATOM 638 C CA . TYR A 1 84 ? -3.271 3.543 5.347 1.00 97.88 84 TYR A CA 1
ATOM 639 C C . TYR A 1 84 ? -2.504 2.263 5.702 1.00 97.88 84 TYR A C 1
ATOM 641 O O . TYR A 1 84 ? -2.616 1.721 6.804 1.00 97.88 84 TYR A O 1
ATOM 649 N N . LYS A 1 85 ? -1.645 1.810 4.782 1.00 97.56 85 LYS A N 1
ATOM 650 C CA . LYS A 1 85 ? -0.786 0.641 4.998 1.00 97.56 85 LYS A CA 1
ATOM 651 C C . LYS A 1 85 ? 0.225 0.866 6.119 1.00 97.56 85 LYS A C 1
ATOM 653 O O . LYS A 1 85 ? 0.455 -0.056 6.896 1.00 97.56 85 LYS A O 1
ATOM 658 N N . ASN A 1 86 ? 0.793 2.067 6.225 1.00 97.94 86 ASN A N 1
ATOM 659 C CA . ASN A 1 86 ? 1.727 2.431 7.292 1.00 97.94 86 ASN A CA 1
ATOM 660 C C . ASN A 1 86 ? 1.038 2.322 8.659 1.00 97.94 86 ASN A C 1
ATOM 662 O O . ASN A 1 86 ? 1.486 1.561 9.516 1.00 97.94 86 ASN A O 1
ATOM 666 N N . GLY A 1 87 ? -0.150 2.918 8.793 1.00 97.56 87 GLY A N 1
ATOM 667 C CA . GLY A 1 87 ? -0.972 2.789 9.992 1.00 97.56 87 GLY A CA 1
ATOM 668 C C . GLY A 1 87 ? -1.324 1.337 10.337 1.00 97.56 87 GLY A C 1
ATOM 669 O O . GLY A 1 87 ? -1.271 0.955 11.504 1.00 97.56 87 GLY A O 1
ATOM 670 N N . ASN A 1 88 ? -1.645 0.498 9.346 1.00 97.62 88 ASN A N 1
ATOM 671 C CA . ASN A 1 88 ? -1.933 -0.923 9.577 1.00 97.62 88 ASN A CA 1
ATOM 672 C C . ASN A 1 88 ? -0.709 -1.692 10.089 1.00 97.62 88 ASN A C 1
ATOM 674 O O . ASN A 1 88 ? -0.836 -2.491 11.017 1.00 97.62 88 ASN A O 1
ATOM 678 N N . VAL A 1 89 ? 0.476 -1.435 9.532 1.00 97.88 89 VAL A N 1
ATOM 679 C CA . VAL A 1 89 ? 1.728 -2.028 10.026 1.00 97.88 89 VAL A CA 1
ATOM 680 C C . VAL A 1 89 ? 2.026 -1.545 11.445 1.00 97.88 89 VAL A C 1
ATOM 682 O O . VAL A 1 89 ? 2.341 -2.365 12.303 1.00 97.88 89 VAL A O 1
ATOM 685 N N . MET A 1 90 ? 1.855 -0.251 11.731 1.00 97.69 90 MET A N 1
ATOM 686 C CA . MET A 1 90 ? 2.030 0.314 13.074 1.00 97.69 90 MET A CA 1
ATOM 687 C C . MET A 1 90 ? 1.087 -0.326 14.103 1.00 97.69 90 MET A C 1
ATOM 689 O O . MET A 1 90 ? 1.533 -0.677 15.196 1.00 97.69 90 MET A O 1
ATOM 693 N N . LYS A 1 91 ? -0.183 -0.583 13.746 1.00 96.31 91 LYS A N 1
ATOM 694 C CA . LYS A 1 91 ? -1.116 -1.349 14.598 1.00 96.31 91 LYS A CA 1
ATOM 695 C C . LYS A 1 91 ? -0.590 -2.754 14.902 1.00 96.31 91 LYS A C 1
ATOM 697 O O . LYS A 1 91 ? -0.725 -3.207 16.033 1.00 96.31 91 LYS A O 1
ATOM 702 N N . GLN A 1 92 ? -0.003 -3.440 13.917 1.00 95.56 92 GLN A N 1
ATOM 703 C CA . GLN A 1 92 ? 0.531 -4.802 14.085 1.00 95.56 92 GLN A CA 1
ATOM 704 C C . GLN A 1 92 ? 1.746 -4.863 15.020 1.00 95.56 92 GLN A C 1
ATOM 706 O O . GLN A 1 92 ? 1.983 -5.905 15.626 1.00 95.56 92 GLN A O 1
ATOM 711 N N . ILE A 1 93 ? 2.504 -3.770 15.141 1.00 96.06 93 ILE A N 1
ATOM 712 C CA . ILE A 1 93 ? 3.681 -3.667 16.019 1.00 96.06 93 ILE A CA 1
ATOM 713 C C . ILE A 1 93 ? 3.410 -2.858 17.302 1.00 96.06 93 ILE A C 1
ATOM 715 O O . ILE A 1 93 ? 4.348 -2.347 17.912 1.00 96.06 93 ILE A O 1
ATOM 719 N N . ASP A 1 94 ? 2.141 -2.731 17.706 1.00 96.00 94 ASP A N 1
ATOM 720 C CA . ASP A 1 94 ? 1.682 -2.032 18.919 1.00 96.00 94 ASP A CA 1
ATOM 721 C C . ASP A 1 94 ? 2.013 -0.524 19.009 1.00 96.00 94 ASP A C 1
ATOM 723 O O . ASP A 1 94 ? 1.963 0.080 20.082 1.00 96.00 94 ASP A O 1
ATOM 727 N N . GLN A 1 95 ? 2.249 0.138 17.874 1.00 96.81 95 GLN A N 1
ATOM 728 C CA . GLN A 1 95 ? 2.415 1.596 17.780 1.00 96.81 95 GLN A CA 1
ATOM 729 C C . GLN A 1 95 ? 1.066 2.291 17.543 1.00 96.81 95 GLN A C 1
ATOM 731 O O . GLN A 1 95 ? 0.780 2.823 16.472 1.00 96.81 95 GLN A O 1
ATOM 736 N N . GLN A 1 96 ? 0.181 2.223 18.541 1.00 96.69 96 GLN A N 1
ATOM 737 C CA . GLN A 1 96 ? -1.229 2.611 18.394 1.00 96.69 96 GLN A CA 1
ATOM 738 C C . GLN A 1 96 ? -1.445 4.112 18.136 1.00 96.69 96 GLN A C 1
ATOM 740 O O . GLN A 1 96 ? -2.362 4.478 17.400 1.00 96.69 96 GLN A O 1
ATOM 745 N N . GLU A 1 97 ? -0.641 4.991 18.736 1.00 97.12 97 GLU A N 1
ATOM 746 C CA . GLU A 1 97 ? -0.811 6.443 18.577 1.00 97.12 97 GLU A CA 1
ATOM 747 C C . GLU A 1 97 ? -0.316 6.918 17.208 1.00 97.12 97 GLU A C 1
ATOM 749 O O . GLU A 1 97 ? -1.011 7.666 16.515 1.00 97.12 97 GLU A O 1
ATOM 754 N N . GLU A 1 98 ? 0.834 6.417 16.765 1.00 97.00 98 GLU A N 1
ATOM 755 C CA . GLU A 1 98 ? 1.366 6.655 15.426 1.00 97.00 98 GLU A CA 1
ATOM 756 C C . GLU A 1 98 ? 0.423 6.086 14.364 1.00 97.00 98 GLU A C 1
ATOM 758 O O . GLU A 1 98 ? 0.075 6.783 13.409 1.00 97.00 98 G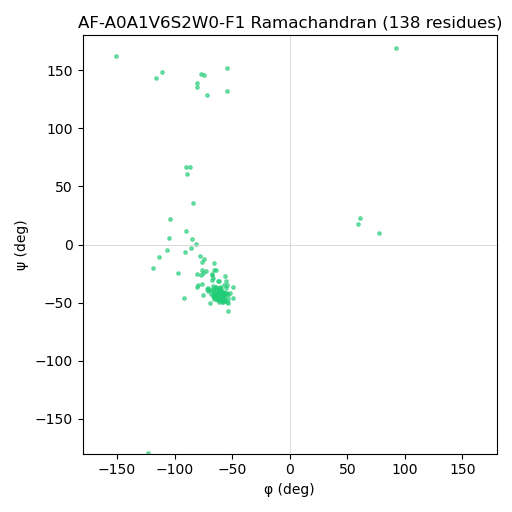LU A O 1
ATOM 763 N N . ALA A 1 99 ? -0.105 4.879 14.587 1.00 97.62 99 ALA A N 1
ATOM 764 C CA . ALA A 1 99 ? -1.081 4.281 13.692 1.00 97.62 99 ALA A CA 1
ATOM 765 C C . ALA A 1 99 ? -2.321 5.160 13.495 1.00 97.62 99 ALA A C 1
ATOM 767 O O . ALA A 1 99 ? -2.773 5.332 12.365 1.00 97.62 99 ALA A O 1
ATOM 768 N N . LYS A 1 100 ? -2.881 5.735 14.568 1.00 97.56 100 LYS A N 1
ATOM 769 C CA . LYS A 1 100 ? -4.042 6.639 14.472 1.00 97.56 100 LYS A CA 1
ATOM 770 C C . LYS A 1 100 ? -3.730 7.877 13.635 1.00 97.56 100 LYS A C 1
ATOM 772 O O . LYS A 1 100 ? -4.580 8.315 12.863 1.00 97.56 100 LYS A O 1
ATOM 777 N N . LYS A 1 101 ? -2.523 8.432 13.770 1.00 97.81 101 LYS A N 1
ATOM 778 C CA . LYS A 1 101 ? -2.081 9.596 12.994 1.00 97.81 101 LYS A CA 1
ATOM 779 C C . LYS A 1 101 ? -1.970 9.270 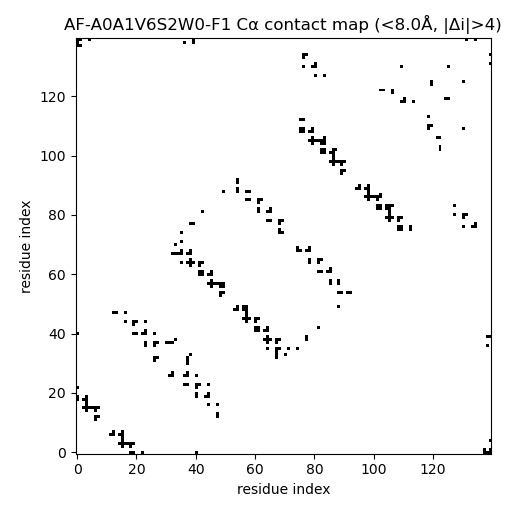11.502 1.00 97.81 101 LYS A C 1
ATOM 781 O O . LYS A 1 101 ? -2.457 10.040 10.671 1.00 97.81 101 LYS A O 1
ATOM 786 N N . GLU A 1 102 ? -1.372 8.130 11.167 1.00 97.81 102 GLU A N 1
ATOM 787 C CA . GLU A 1 102 ? -1.255 7.662 9.782 1.00 97.81 102 GLU A CA 1
ATOM 788 C C . GLU A 1 102 ? -2.631 7.369 9.173 1.00 97.81 102 GLU A C 1
ATOM 790 O O . GLU A 1 102 ? -2.930 7.813 8.068 1.00 97.81 102 GLU A O 1
ATOM 795 N N . MET A 1 103 ? -3.514 6.719 9.934 1.00 97.75 103 MET A N 1
ATOM 796 C CA . MET A 1 103 ? -4.902 6.451 9.547 1.00 97.75 103 MET A CA 1
ATOM 797 C C . MET A 1 103 ? -5.698 7.733 9.276 1.00 97.75 103 MET A C 1
ATOM 799 O O . MET A 1 103 ? -6.373 7.831 8.253 1.00 97.75 103 MET A O 1
ATOM 803 N N . GLY A 1 104 ? -5.592 8.735 10.155 1.00 97.69 104 GLY A N 1
ATOM 804 C CA . GLY A 1 104 ? -6.229 10.038 9.946 1.00 97.69 104 GLY A CA 1
ATOM 805 C C . GLY A 1 104 ? -5.713 10.730 8.684 1.00 97.69 104 GLY A C 1
ATOM 806 O O . GLY A 1 104 ? -6.501 11.189 7.863 1.00 97.69 104 GLY A O 1
ATOM 807 N N . THR A 1 105 ? -4.395 10.706 8.468 1.00 97.12 105 THR A N 1
ATOM 808 C CA . THR A 1 105 ? -3.778 11.279 7.261 1.00 97.12 105 THR A CA 1
ATOM 809 C C . THR A 1 105 ? -4.243 10.562 5.991 1.00 97.12 105 THR A C 1
ATOM 811 O O . THR A 1 105 ? -4.592 11.207 5.002 1.00 97.12 105 THR A O 1
ATOM 814 N N . ALA A 1 106 ? -4.297 9.227 6.012 1.00 97.25 106 ALA A N 1
ATOM 815 C CA . ALA A 1 106 ? -4.790 8.425 4.898 1.00 97.25 106 ALA A CA 1
ATOM 816 C C . ALA A 1 106 ? -6.223 8.810 4.513 1.00 97.25 106 ALA A C 1
ATOM 818 O O . ALA A 1 106 ? -6.501 9.033 3.330 1.00 97.25 106 ALA A O 1
ATOM 819 N N . PHE A 1 107 ? -7.095 8.922 5.519 1.00 97.50 107 PHE A N 1
ATOM 820 C CA . PHE A 1 107 ? -8.506 9.266 5.381 1.00 97.50 107 PHE A CA 1
ATOM 821 C C . PHE A 1 107 ? -8.721 10.691 4.859 1.00 97.50 107 PHE A C 1
ATOM 823 O O . PHE A 1 107 ? -9.500 10.897 3.926 1.00 97.50 107 PHE A O 1
ATOM 830 N N . ASP A 1 108 ? -7.987 11.667 5.395 1.00 96.06 108 ASP A N 1
ATOM 831 C CA . ASP A 1 108 ? -8.061 13.059 4.944 1.00 96.06 108 ASP A CA 1
ATOM 832 C C . ASP A 1 108 ? -7.658 13.184 3.468 1.00 96.06 108 ASP A C 1
ATOM 834 O O . ASP A 1 108 ? -8.335 13.855 2.682 1.00 96.06 108 ASP A O 1
ATOM 838 N N . ILE A 1 109 ? -6.584 12.497 3.057 1.00 95.50 109 ILE A N 1
ATOM 839 C CA . ILE A 1 109 ? -6.160 12.487 1.653 1.00 95.50 109 ILE A CA 1
ATOM 840 C C . ILE A 1 109 ? -7.208 11.778 0.789 1.00 95.50 109 ILE A C 1
ATOM 842 O O . ILE A 1 109 ? -7.550 12.323 -0.261 1.00 95.50 109 ILE A O 1
ATOM 846 N N . PHE A 1 110 ? -7.746 10.630 1.219 1.00 96.00 110 PHE A N 1
ATOM 847 C CA . PHE A 1 110 ? -8.792 9.885 0.504 1.00 96.00 110 PHE A CA 1
ATOM 848 C C . PHE A 1 110 ? -9.993 10.784 0.183 1.00 96.00 110 PHE A C 1
ATOM 850 O O . PHE A 1 110 ? -10.297 11.055 -0.982 1.00 96.00 110 PHE A O 1
ATOM 857 N N . ASN A 1 111 ? -10.586 11.386 1.213 1.00 96.00 111 ASN A N 1
ATOM 858 C CA . ASN A 1 111 ? -11.750 12.258 1.068 1.00 96.00 111 ASN A CA 1
ATOM 859 C C . ASN A 1 111 ? -11.461 13.563 0.294 1.00 96.00 111 ASN A C 1
ATOM 861 O O . ASN A 1 111 ? -12.394 14.220 -0.182 1.00 96.00 111 ASN A O 1
ATOM 865 N N . SER A 1 112 ? -10.185 13.939 0.122 1.00 93.75 112 SER A N 1
ATOM 866 C CA . SER A 1 112 ? -9.784 15.115 -0.662 1.00 93.75 112 SER A CA 1
ATOM 867 C C . SER A 1 112 ? -9.881 14.929 -2.180 1.00 93.75 112 SER A C 1
ATOM 869 O O . SER A 1 112 ? -9.976 15.932 -2.893 1.00 93.75 112 SER A O 1
ATOM 871 N N . PHE A 1 113 ? -9.822 13.690 -2.687 1.00 92.75 113 PHE A N 1
ATOM 872 C CA . PHE A 1 113 ? -9.837 13.412 -4.129 1.00 92.75 113 PHE A CA 1
ATOM 873 C C . PHE A 1 113 ? -11.030 12.573 -4.593 1.00 92.75 113 PHE A C 1
ATOM 875 O O . PHE A 1 113 ? -11.340 12.612 -5.783 1.00 92.75 113 PHE A O 1
ATOM 882 N N . VAL A 1 114 ? -11.695 11.837 -3.698 1.00 94.25 114 VAL A N 1
ATOM 883 C CA . VAL A 1 114 ? -12.889 11.064 -4.065 1.00 94.25 114 VAL A CA 1
ATOM 884 C C . VAL A 1 114 ? -14.116 11.973 -4.261 1.00 94.25 114 VAL A C 1
ATOM 886 O O . VAL A 1 114 ? -14.247 12.998 -3.568 1.00 94.25 114 VAL A O 1
ATOM 889 N N . PRO A 1 115 ? -15.017 11.634 -5.205 1.00 94.38 115 PRO A N 1
ATOM 890 C CA . PRO A 1 115 ? -16.308 12.295 -5.362 1.00 94.38 115 PRO A CA 1
ATOM 891 C C . PRO A 1 115 ? -17.107 12.290 -4.058 1.00 94.38 115 PRO A C 1
ATOM 893 O O . PRO A 1 115 ? -16.947 11.409 -3.219 1.00 94.38 115 PRO A O 1
ATOM 896 N N . SER A 1 116 ? -17.975 13.284 -3.876 1.00 93.62 116 SER A N 1
ATOM 897 C CA . SER A 1 116 ? -18.765 13.460 -2.649 1.00 93.62 116 SER A CA 1
ATOM 898 C C . SER A 1 116 ? -19.585 12.233 -2.246 1.00 93.62 116 SER A C 1
ATOM 900 O O . SER A 1 116 ? -19.761 11.984 -1.060 1.00 93.62 116 SER A O 1
ATOM 902 N N . GLU A 1 117 ? -20.085 11.508 -3.237 1.00 93.06 117 GLU A N 1
ATOM 903 C CA . GLU A 1 117 ? -20.913 10.312 -3.137 1.00 93.06 117 GLU A CA 1
ATOM 904 C C . GLU A 1 117 ? -20.140 9.068 -2.682 1.00 93.06 117 GLU A C 1
ATOM 906 O O . GLU A 1 117 ? -20.752 8.172 -2.109 1.00 93.06 117 GLU A O 1
ATOM 911 N N . ASP A 1 118 ? -18.817 9.053 -2.873 1.00 93.06 118 ASP A N 1
ATOM 912 C CA . ASP A 1 118 ? -17.922 7.942 -2.523 1.00 93.06 118 ASP A CA 1
ATOM 913 C C . ASP A 1 118 ? -17.091 8.237 -1.258 1.00 93.06 118 ASP A C 1
ATOM 915 O O . ASP A 1 118 ? -16.185 7.484 -0.901 1.00 93.06 118 ASP A O 1
ATOM 919 N N . ARG A 1 119 ? -17.353 9.362 -0.577 1.00 94.19 119 ARG A N 1
ATOM 920 C CA . ARG A 1 119 ? -16.658 9.713 0.669 1.00 94.19 119 ARG A CA 1
ATOM 921 C C . ARG A 1 119 ? -17.120 8.817 1.806 1.00 94.19 119 ARG A C 1
ATOM 923 O O . ARG A 1 119 ? -18.311 8.752 2.105 1.00 94.19 119 ARG A O 1
ATOM 930 N N . ALA A 1 120 ? -16.159 8.228 2.501 1.00 92.88 120 ALA A N 1
ATOM 931 C CA . ALA A 1 120 ? -16.416 7.501 3.732 1.00 92.88 120 ALA A CA 1
ATOM 932 C C . ALA A 1 120 ? -16.633 8.468 4.906 1.00 92.88 120 ALA A C 1
ATOM 934 O O . ALA A 1 120 ? -16.033 9.550 4.961 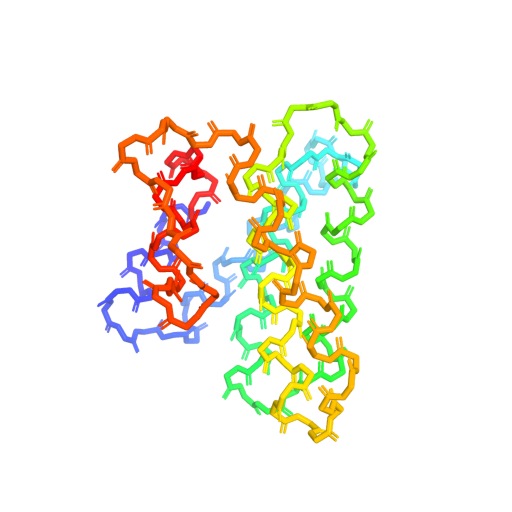1.00 92.88 120 ALA A O 1
ATOM 935 N N . GLY A 1 121 ? -17.491 8.077 5.850 1.00 93.62 121 GLY A N 1
ATOM 936 C CA . GLY A 1 121 ? -17.784 8.830 7.070 1.00 93.62 121 GLY A CA 1
ATOM 937 C C . GLY A 1 121 ? -16.727 8.642 8.157 1.00 93.62 121 GLY A C 1
ATOM 938 O O . GLY A 1 121 ? -16.527 9.534 8.985 1.00 93.62 121 GLY A O 1
ATOM 939 N N . SER A 1 122 ? -16.010 7.517 8.136 1.00 94.88 122 SER A N 1
ATOM 940 C CA . SER A 1 122 ? -14.910 7.222 9.056 1.00 94.88 122 SER A CA 1
ATOM 941 C C . SER A 1 122 ? -13.866 6.300 8.425 1.00 94.88 122 SER A C 1
ATOM 943 O O . SER A 1 122 ? -14.137 5.625 7.435 1.00 94.88 122 SER A O 1
ATOM 945 N N . ILE A 1 123 ? -12.664 6.246 9.010 1.00 94.50 123 ILE A N 1
ATOM 946 C CA . ILE A 1 123 ? -11.603 5.339 8.542 1.00 94.50 123 ILE A CA 1
ATOM 947 C C . ILE A 1 123 ? -11.962 3.854 8.728 1.00 94.50 123 ILE A C 1
ATOM 949 O O . ILE A 1 123 ? -11.415 3.005 8.034 1.00 94.50 123 ILE A O 1
ATOM 953 N N . ASP A 1 124 ? -12.890 3.531 9.631 1.00 94.19 124 ASP A N 1
ATOM 954 C CA . ASP A 1 124 ? -13.328 2.153 9.881 1.00 94.19 124 ASP A CA 1
ATOM 955 C C . ASP A 1 124 ? -14.309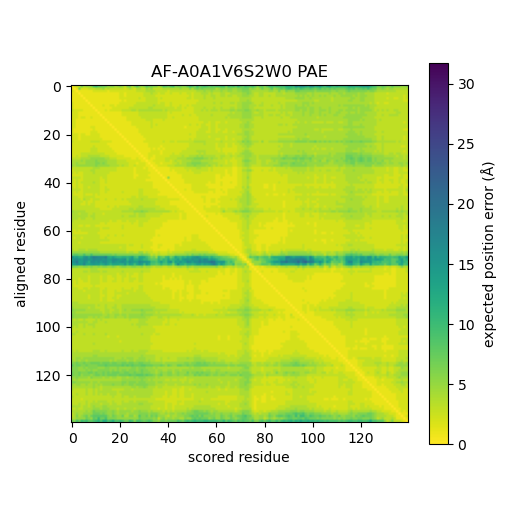 1.635 8.809 1.00 94.19 124 ASP A C 1
ATOM 957 O O . ASP A 1 124 ? -14.625 0.447 8.785 1.00 94.19 124 ASP A O 1
ATOM 961 N N . GLU A 1 125 ? -14.790 2.515 7.924 1.00 93.81 125 GLU A N 1
ATOM 962 C CA . GLU A 1 125 ? -15.656 2.177 6.786 1.00 93.81 125 GLU A CA 1
ATOM 963 C C . GLU A 1 125 ? -14.875 1.866 5.504 1.00 93.81 125 GLU A C 1
ATOM 965 O O . GLU A 1 125 ? -15.498 1.469 4.524 1.00 93.81 125 GLU A O 1
ATOM 970 N N . VAL A 1 126 ? -13.548 2.055 5.501 1.00 95.19 126 VAL A N 1
ATOM 971 C CA . VAL A 1 126 ? -12.692 1.822 4.329 1.00 95.19 126 VAL A CA 1
ATOM 972 C C . VAL A 1 126 ? -11.682 0.706 4.559 1.00 95.19 126 VAL A C 1
ATOM 974 O O . VAL A 1 126 ? -11.090 0.572 5.638 1.00 95.19 126 VAL A O 1
ATOM 977 N N . ASP A 1 127 ? -11.430 -0.067 3.510 1.00 95.25 127 ASP A N 1
ATOM 978 C CA . ASP A 1 127 ? -10.435 -1.132 3.491 1.00 95.25 127 ASP A CA 1
ATOM 979 C C . ASP A 1 127 ? -9.386 -0.960 2.377 1.00 95.25 127 ASP A C 1
ATOM 981 O O . ASP A 1 127 ? -9.378 0.017 1.628 1.00 95.25 127 ASP A O 1
ATOM 985 N N . ASP A 1 128 ? -8.439 -1.902 2.283 1.00 92.69 128 ASP A N 1
ATOM 986 C CA . ASP A 1 128 ? -7.392 -1.880 1.254 1.00 92.69 128 ASP A CA 1
ATOM 987 C C . ASP A 1 128 ? -7.953 -1.808 -0.184 1.00 92.69 128 ASP A C 1
ATOM 989 O O . ASP A 1 128 ? -7.290 -1.238 -1.057 1.00 92.69 128 ASP A O 1
ATOM 993 N N . GLU A 1 129 ? -9.131 -2.384 -0.447 1.00 92.94 129 GLU A N 1
ATOM 994 C CA . GLU A 1 129 ? -9.767 -2.389 -1.767 1.00 92.94 129 GLU A CA 1
ATOM 995 C C . GLU A 1 129 ? -10.292 -0.998 -2.134 1.00 92.94 129 GLU A C 1
ATOM 997 O O . GLU A 1 129 ? -10.087 -0.565 -3.273 1.00 92.94 129 GLU A O 1
ATOM 1002 N N . ASP A 1 130 ? -10.846 -0.253 -1.174 1.00 95.12 130 ASP A N 1
ATOM 1003 C CA . ASP A 1 130 ? -11.272 1.137 -1.381 1.00 95.12 130 ASP A CA 1
ATOM 1004 C C . ASP A 1 130 ? -10.097 2.034 -1.787 1.00 95.12 130 ASP A C 1
ATOM 1006 O O . ASP A 1 130 ? -10.195 2.820 -2.735 1.00 95.12 130 ASP A O 1
ATOM 1010 N N . PHE A 1 131 ? -8.937 1.890 -1.137 1.00 94.69 131 PHE A N 1
ATOM 1011 C CA . PHE A 1 131 ? -7.737 2.636 -1.533 1.00 94.69 131 PHE A CA 1
ATOM 1012 C C . PHE A 1 131 ? -7.196 2.173 -2.894 1.00 94.69 131 PHE A C 1
ATOM 1014 O O . PHE A 1 131 ? -6.825 3.012 -3.721 1.00 94.69 131 PHE A O 1
ATOM 1021 N N . ASP A 1 132 ? -7.146 0.861 -3.162 1.00 92.25 132 ASP A N 1
ATOM 1022 C CA . ASP A 1 132 ? -6.660 0.325 -4.442 1.00 92.25 132 ASP A CA 1
ATOM 1023 C C . ASP A 1 132 ? -7.607 0.668 -5.617 1.00 92.25 132 ASP A C 1
ATOM 1025 O O . ASP A 1 132 ? -7.139 0.798 -6.757 1.00 92.25 132 ASP A O 1
ATOM 1029 N N . HIS A 1 133 ? -8.903 0.901 -5.372 1.00 92.38 133 HIS A N 1
ATOM 1030 C CA . HIS A 1 133 ? -9.876 1.325 -6.386 1.00 92.38 133 HIS A CA 1
ATOM 1031 C C . HIS A 1 133 ? -9.436 2.607 -7.108 1.00 92.38 133 HIS A C 1
ATOM 1033 O O . HIS A 1 133 ? -9.487 2.685 -8.341 1.00 92.38 133 HIS A O 1
ATOM 1039 N N . TRP A 1 134 ? -8.923 3.585 -6.363 1.00 92.31 134 TRP A N 1
ATOM 1040 C CA . TRP A 1 134 ? -8.526 4.895 -6.892 1.00 92.31 134 TRP A CA 1
ATOM 1041 C C . TRP A 1 134 ? -7.106 4.940 -7.462 1.00 92.31 134 TRP A C 1
ATOM 1043 O O . TRP A 1 134 ? -6.679 5.951 -8.025 1.00 92.31 134 TRP A O 1
ATOM 1053 N N . ILE A 1 135 ? -6.362 3.839 -7.368 1.00 90.31 135 ILE A N 1
ATOM 1054 C CA . ILE A 1 135 ? -5.048 3.710 -7.992 1.00 90.31 135 ILE A CA 1
ATOM 1055 C C . ILE A 1 135 ? -5.221 3.361 -9.474 1.00 90.31 135 ILE A C 1
ATOM 1057 O O . ILE A 1 135 ? -6.043 2.519 -9.849 1.00 90.31 135 ILE A O 1
ATOM 1061 N N . MET A 1 136 ? -4.401 3.967 -10.341 1.00 86.38 136 MET A N 1
ATOM 1062 C CA . MET A 1 136 ? -4.354 3.620 -11.764 1.00 86.38 136 MET A CA 1
ATOM 1063 C C . MET A 1 136 ? -4.110 2.116 -11.931 1.00 86.38 136 MET A C 1
ATOM 1065 O O . MET A 1 136 ? -3.184 1.577 -11.337 1.00 86.38 136 MET A O 1
ATOM 1069 N N . PHE A 1 137 ? -4.881 1.421 -12.769 1.00 81.56 137 PHE A N 1
ATOM 1070 C CA . PHE A 1 137 ? -4.885 -0.050 -12.791 1.00 81.56 137 PHE A CA 1
ATOM 1071 C C . PHE A 1 137 ? -3.515 -0.729 -13.013 1.00 81.56 137 PHE A C 1
ATOM 1073 O O . PHE A 1 137 ? -3.302 -1.841 -12.540 1.00 81.56 137 PHE A O 1
ATOM 1080 N N . TRP A 1 138 ? -2.565 -0.076 -13.695 1.00 78.06 138 TRP A N 1
ATOM 1081 C CA . TRP A 1 138 ? -1.195 -0.589 -13.870 1.00 78.06 138 TRP A CA 1
ATOM 1082 C C . TRP A 1 138 ? -0.293 -0.440 -12.625 1.00 78.06 138 TRP A C 1
ATOM 1084 O O . TRP A 1 138 ? 0.770 -1.065 -12.569 1.00 78.06 138 TRP A O 1
ATOM 1094 N N . SER A 1 139 ? -0.720 0.387 -11.670 1.00 80.12 139 SER A N 1
ATOM 1095 C CA . SER A 1 139 ? -0.081 0.735 -10.389 1.00 80.12 139 SER A CA 1
ATOM 1096 C C . SER A 1 139 ? -0.778 0.102 -9.171 1.00 80.12 139 SER A C 1
ATOM 1098 O O . SER A 1 139 ? -0.312 0.241 -8.032 1.00 80.12 139 SER A O 1
ATOM 1100 N N . ARG A 1 140 ? -1.907 -0.576 -9.408 1.00 78.94 140 ARG A N 1
ATOM 1101 C CA . ARG A 1 140 ? -2.590 -1.431 -8.432 1.00 78.94 140 ARG A CA 1
ATOM 1102 C C . ARG A 1 140 ? -1.797 -2.690 -8.130 1.00 78.94 140 ARG A C 1
ATOM 1104 O O . ARG A 1 140 ? -0.763 -2.980 -8.773 1.00 78.94 140 ARG A O 1
#

Solvent-accessible surface area (backbone atoms only — not comparable to full-atom values): 7167 Å² total; per-residue (Å²): 80,64,70,20,53,55,31,40,78,69,70,37,52,69,66,12,43,56,43,29,49,53,39,25,55,47,30,38,72,73,70,30,69,71,33,54,68,24,18,39,25,25,49,57,44,17,54,53,30,42,74,73,68,38,40,72,64,15,46,57,27,25,53,53,16,39,58,21,25,71,74,47,95,76,42,52,44,57,35,17,40,29,28,38,52,42,14,52,39,28,50,76,71,73,36,56,70,62,14,51,52,28,36,50,52,12,43,55,45,45,54,71,72,48,57,84,91,73,48,71,94,47,68,89,77,58,54,74,63,62,40,45,66,68,31,59,76,79,62,81

Organism: NCBI:txid29845

Sequence (140 aa):
MGWGNVLATQSRLDDSFKLHVKCSEHYKRSVGNPHHRTGDGCAKASNHSARTGDGPTALVLLDQALEIFNLETYPRPGASRAHYKNGNVMKQIDQQEEAKKEMGTAFDIFNSFVPSEDRAGSIDEVDDEDFDHWIMFWSR

Foldseek 3Di:
DVVLVVCVVVVVNVVSLVVLQVQLVVCCVPVRQLALLNLLSLLSNLVSCLVVLVLVSSLVSLVSSCNSCVVDPPVLLSNLLSLQSNLVSCVSVVVNVSSVVSLVVSLVSLQVPDDPVLRDPGSVVDDSVSSVVPDDPVSD

Nearest PDB structures (foldseek):
  4gcn-assembly2_B  TM=7.716E-01  e=2.351E-02  Caenorhabditis elegans
  3fwv-assembly2_B  TM=8.230E-01  e=5.384E-02  Homo sapiens
  8rte-assembly1_B  TM=8.692E-01  e=2.965E-01  Bacillus phage phi105
  4i9e-assembly1_B  TM=7.996E-01  e=3.269E-01  Bacillus subtilis subsp. subtilis str. 168
  6t46-assembly2_G  TM=8.237E-01  e=3.604E-01  Bacillus subtilis subsp. natto

Radius of gyration: 14.27 Å; Cα contacts (8 Å, |Δi|>4): 187; chains: 1; bounding box: 38×34×35 Å

Mean predicted aligned error: 3.17 Å

InterPro domains:
  IPR011990 Tetratricopeptide-like helical domain superfamily [G3DSA:1.25.40.10] (2-122)
  IPR011990 Tetratricopeptide-like helical domain superfamily [SSF48452] (3-112)

Secondary structure (DSSP, 8-state):
-HHHHHHHHTT-HHHHHHHHHHHHHHHHHHT-TTSHHHHHHHHHHHHHHHHTT-HHHHHHHHHHHHHHHHHSSS-HHHHHHHHHHHHHHHHHTT-HHHHHHHHHHHHHHHHHHS-GGG--SSGGG--HHHHHHTS-TTT-